Protein AF-W4V3S4-F1 (afdb_monomer_lite)

pLDDT: mean 76.09, std 10.63, range [47.69, 90.12]

Secondary structure (DSSP, 8-state):
-HHHHHHHH-SS----HHHHHHHHHHHHHHHHHH-HHHHHHTTHHHHHHHHHHHHHHHHHSTT--HHHHHHHHHHHHHHHHHH--TT----HHHHHHHHHHHHHHHHHHHHHHHH-HHHHHHHHHHHHHHHHHTT-HHHHHHHH--

Radius of gyration: 19.89 Å; chains: 1; bounding box: 56×23×49 Å

Organism: NCBI:txid1294263

Foldseek 3Di:
DLQLLCLLPPLDRCPDPLLQVLLVLLLVVLVCVVPVVCLVPDCVVVSVVVVVVCVVVQVVDPRRDVSSSVCSNLLSNLVCQQVDDPPDPDDPVSNVVSVVVNVVCVVVSNVSSVPRPSSVVVVLVVVLVVCVVVVVVVSNVVSVVD

InterPro domains:
  IPR022764 Peptidase S54, rhomboid domain [PF01694] (1-83)
  IPR035952 Rhomboid-like superfamily [G3DSA:1.20.1540.10] (1-86)
  IPR035952 Rhomboid-like superfamily [SSF144091] (2-83)
  IPR050925 Rhomboid protease S54 [PTHR43731] (1-82)

Structure (mmCIF, N/CA/C/O backbone):
data_AF-W4V3S4-F1
#
_entry.id   AF-W4V3S4-F1
#
loop_
_atom_site.group_PDB
_atom_site.id
_atom_site.type_symbol
_atom_site.label_atom_id
_atom_site.label_alt_id
_atom_site.label_comp_id
_atom_site.label_asym_id
_atom_site.label_entity_id
_atom_site.label_seq_id
_atom_site.pdbx_PDB_ins_code
_atom_site.Cartn_x
_atom_site.Cartn_y
_atom_site.Cartn_z
_atom_site.occupancy
_atom_site.B_iso_or_equiv
_atom_site.auth_seq_id
_atom_site.auth_comp_id
_atom_site.auth_asym_id
_atom_site.auth_atom_id
_atom_site.pdbx_PDB_model_num
ATOM 1 N N . MET A 1 1 ? 5.405 -0.763 0.177 1.00 62.22 1 MET A N 1
ATOM 2 C CA . MET A 1 1 ? 4.662 -1.938 -0.329 1.00 62.22 1 MET A CA 1
ATOM 3 C C . MET A 1 1 ? 4.195 -1.761 -1.765 1.00 62.22 1 MET A C 1
ATOM 5 O O . MET A 1 1 ? 4.615 -2.563 -2.582 1.00 62.22 1 MET A O 1
ATOM 9 N N . GLY A 1 2 ? 3.429 -0.714 -2.109 1.00 56.41 2 GLY A N 1
ATOM 10 C CA . GLY A 1 2 ? 2.974 -0.486 -3.495 1.00 56.41 2 GLY A CA 1
ATOM 11 C C . GLY A 1 2 ? 4.100 -0.489 -4.535 1.00 56.41 2 GLY A C 1
ATOM 12 O O . GLY A 1 2 ? 4.094 -1.317 -5.433 1.00 56.41 2 GLY A O 1
ATOM 13 N N . SER A 1 3 ? 5.151 0.311 -4.339 1.00 63.00 3 SER A N 1
ATOM 14 C CA . SER A 1 3 ? 6.306 0.335 -5.254 1.00 63.00 3 SER A CA 1
ATOM 15 C C . SER A 1 3 ? 7.086 -0.988 -5.324 1.00 63.00 3 SER A C 1
ATOM 17 O O . SER A 1 3 ? 7.723 -1.260 -6.333 1.00 63.00 3 SER A O 1
ATOM 19 N N . ILE A 1 4 ? 7.031 -1.824 -4.279 1.00 62.62 4 ILE A N 1
ATOM 20 C CA . ILE A 1 4 ? 7.690 -3.143 -4.260 1.00 62.62 4 ILE A CA 1
ATOM 21 C C . ILE A 1 4 ? 6.860 -4.147 -5.068 1.00 62.62 4 ILE A C 1
ATOM 23 O O . ILE A 1 4 ? 7.414 -4.887 -5.867 1.00 62.62 4 ILE A O 1
ATOM 27 N N . ALA A 1 5 ? 5.533 -4.145 -4.919 1.00 60.31 5 ALA A N 1
ATOM 28 C CA . ALA A 1 5 ? 4.651 -4.979 -5.733 1.00 60.31 5 ALA A CA 1
ATOM 29 C C . ALA A 1 5 ? 4.723 -4.590 -7.218 1.00 60.31 5 ALA A C 1
ATOM 31 O O . ALA A 1 5 ? 4.856 -5.463 -8.072 1.00 60.31 5 ALA A O 1
ATOM 32 N N . SER A 1 6 ? 4.756 -3.285 -7.508 1.00 55.28 6 SER A N 1
ATOM 33 C CA . SER A 1 6 ? 5.056 -2.761 -8.841 1.00 55.28 6 SER A CA 1
ATOM 34 C C . SER A 1 6 ? 6.376 -3.287 -9.387 1.00 55.28 6 SER A C 1
ATOM 36 O O . SER A 1 6 ? 6.431 -3.781 -10.506 1.00 55.28 6 SER A O 1
ATOM 38 N N . PHE A 1 7 ? 7.438 -3.221 -8.580 1.00 57.78 7 PHE A N 1
ATOM 39 C CA . PHE A 1 7 ? 8.747 -3.732 -8.963 1.00 57.78 7 PHE A CA 1
ATOM 40 C C . PHE A 1 7 ? 8.708 -5.230 -9.282 1.00 57.78 7 PHE A C 1
ATOM 42 O O . PHE A 1 7 ? 9.390 -5.663 -10.192 1.00 57.78 7 PHE A O 1
ATOM 49 N N . ILE A 1 8 ? 7.908 -6.039 -8.588 1.00 59.09 8 ILE A N 1
ATOM 50 C CA . ILE A 1 8 ? 7.842 -7.484 -8.852 1.00 59.09 8 ILE A CA 1
ATOM 51 C C . ILE A 1 8 ? 7.075 -7.802 -10.139 1.00 59.09 8 ILE A 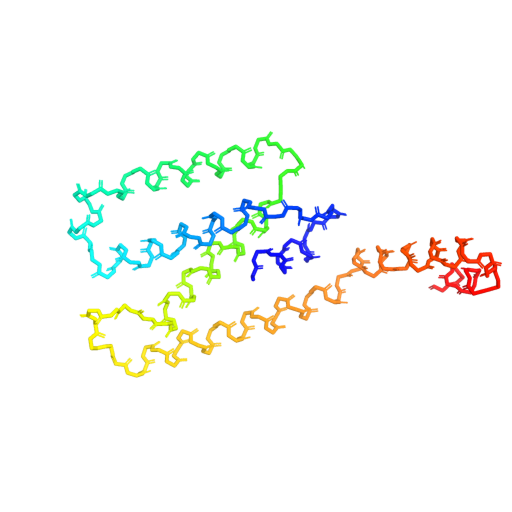C 1
ATOM 53 O O . ILE A 1 8 ? 7.446 -8.750 -10.824 1.00 59.09 8 ILE A O 1
ATOM 57 N N . PHE A 1 9 ? 6.003 -7.071 -10.451 1.00 61.25 9 PHE A N 1
ATOM 58 C CA . PHE A 1 9 ? 5.017 -7.514 -11.444 1.00 61.25 9 PHE A CA 1
ATOM 59 C C . PHE A 1 9 ? 4.830 -6.578 -12.651 1.00 61.25 9 PHE A C 1
ATOM 61 O O . PHE A 1 9 ? 4.107 -6.946 -13.576 1.00 61.25 9 PHE A O 1
ATOM 68 N N . SER A 1 10 ? 5.461 -5.399 -12.679 1.00 53.16 10 SER A N 1
ATOM 69 C CA . SER A 1 10 ? 5.306 -4.414 -13.759 1.00 53.16 10 SER A CA 1
ATOM 70 C C . SER A 1 10 ? 6.630 -4.101 -14.461 1.00 53.16 10 SER A C 1
ATOM 72 O O . SER A 1 10 ? 7.636 -3.794 -13.826 1.00 53.16 10 SER A O 1
ATOM 74 N N . MET A 1 11 ? 6.617 -4.121 -15.800 1.00 50.75 11 MET A N 1
ATOM 75 C CA . MET A 1 11 ? 7.769 -3.761 -16.642 1.00 50.75 11 MET A CA 1
ATOM 76 C C . MET A 1 11 ? 7.991 -2.241 -16.764 1.00 50.75 11 MET A C 1
ATOM 78 O O . MET A 1 11 ? 9.059 -1.808 -17.199 1.00 50.75 11 MET A O 1
ATOM 82 N N . ALA A 1 12 ? 6.992 -1.419 -16.423 1.00 52.44 12 ALA A N 1
ATOM 83 C CA . ALA A 1 12 ? 7.067 0.038 -16.519 1.00 52.44 12 ALA A CA 1
ATOM 84 C C . ALA A 1 12 ? 7.409 0.663 -15.152 1.00 52.44 12 ALA A C 1
ATOM 86 O O . ALA A 1 12 ? 6.892 0.201 -14.131 1.00 52.44 12 ALA A O 1
ATOM 87 N N . PRO A 1 13 ? 8.234 1.731 -15.093 1.00 47.69 13 PRO A N 1
ATOM 88 C CA . PRO A 1 13 ? 8.507 2.428 -13.842 1.00 47.69 13 PRO A CA 1
ATOM 89 C C . PRO A 1 13 ? 7.198 2.948 -13.238 1.00 47.69 13 PRO A C 1
ATOM 91 O O . PRO A 1 13 ? 6.490 3.755 -13.839 1.00 47.69 13 PRO A O 1
ATOM 94 N N . SER A 1 14 ? 6.872 2.466 -12.040 1.00 52.12 14 SER A N 1
ATOM 95 C CA . SER A 1 14 ? 5.690 2.894 -11.295 1.00 52.12 14 SER A CA 1
ATOM 96 C C . SER A 1 14 ? 5.894 4.322 -10.791 1.00 52.12 14 SER A C 1
ATOM 98 O O . SER A 1 14 ? 6.525 4.557 -9.759 1.00 52.12 14 SER A O 1
ATOM 100 N N . VAL A 1 15 ? 5.373 5.301 -11.536 1.00 50.97 15 VAL A N 1
ATOM 101 C CA . VAL A 1 15 ? 5.258 6.707 -11.112 1.00 50.97 15 VAL A CA 1
ATOM 102 C C . VAL A 1 15 ? 4.074 6.790 -10.130 1.00 50.97 15 VAL A C 1
ATOM 104 O O . VAL A 1 15 ? 2.965 7.210 -10.449 1.00 50.97 15 VAL A O 1
ATOM 107 N N . GLY A 1 16 ? 4.267 6.195 -8.952 1.00 60.03 16 GLY A N 1
ATOM 108 C CA . GLY A 1 16 ? 3.201 5.598 -8.144 1.00 60.03 16 GLY A CA 1
ATOM 109 C C . GLY A 1 16 ? 2.508 6.515 -7.134 1.00 60.03 16 GLY A C 1
ATOM 110 O O . GLY A 1 16 ? 2.476 6.183 -5.950 1.00 60.03 16 GLY A O 1
ATOM 111 N N . ALA A 1 17 ? 1.888 7.616 -7.568 1.00 66.38 17 ALA A N 1
ATOM 112 C CA . ALA A 1 17 ? 0.980 8.383 -6.699 1.00 66.38 17 ALA A CA 1
ATOM 113 C C . ALA A 1 17 ? -0.275 7.566 -6.323 1.00 66.38 17 ALA A C 1
ATOM 115 O O . ALA A 1 17 ? -0.738 7.582 -5.183 1.00 66.38 17 ALA A O 1
ATOM 116 N N . SER A 1 18 ? -0.791 6.776 -7.268 1.00 72.06 18 SER A N 1
ATOM 117 C CA . SER A 1 18 ? -1.983 5.946 -7.068 1.00 72.06 18 SER A CA 1
ATOM 118 C C . SER A 1 18 ? -1.765 4.824 -6.045 1.00 72.06 18 SER A C 1
ATOM 120 O O . SER A 1 18 ? -2.644 4.572 -5.227 1.00 72.06 18 SER A O 1
ATOM 122 N N . GLY A 1 19 ? -0.572 4.224 -5.976 1.00 71.44 19 GLY A N 1
ATOM 123 C CA . GLY A 1 19 ? -0.235 3.247 -4.931 1.00 71.44 19 GLY A CA 1
ATOM 124 C C . GLY A 1 19 ? -0.311 3.824 -3.508 1.00 71.44 19 GLY A C 1
ATOM 125 O O . GLY A 1 19 ? -0.746 3.132 -2.587 1.00 71.44 19 GLY A O 1
ATOM 126 N N . ALA A 1 20 ? 0.046 5.100 -3.325 1.00 78.06 20 ALA A N 1
ATOM 127 C CA . ALA A 1 20 ? -0.090 5.791 -2.041 1.00 78.06 20 ALA A CA 1
ATOM 128 C C . ALA A 1 20 ? -1.562 6.065 -1.682 1.00 78.06 20 ALA A C 1
ATOM 130 O O . ALA A 1 20 ? -1.947 5.885 -0.528 1.00 78.06 20 ALA A O 1
ATOM 131 N N . ILE A 1 21 ? -2.399 6.415 -2.669 1.00 82.06 21 ILE A N 1
ATOM 132 C CA . ILE A 1 21 ? -3.854 6.571 -2.485 1.00 82.06 21 ILE A CA 1
ATOM 133 C C . ILE A 1 21 ? -4.471 5.248 -2.028 1.00 82.06 21 ILE A C 1
ATOM 135 O O . ILE A 1 21 ? -5.197 5.218 -1.037 1.00 82.06 21 ILE A O 1
ATOM 139 N N . PHE A 1 22 ? -4.133 4.139 -2.689 1.00 83.56 22 PHE A N 1
ATOM 140 C CA . PHE A 1 22 ? -4.573 2.814 -2.254 1.00 83.56 22 PHE A CA 1
ATOM 141 C C . PHE A 1 22 ? -4.060 2.469 -0.849 1.00 83.56 22 PHE A C 1
ATOM 143 O O . PHE A 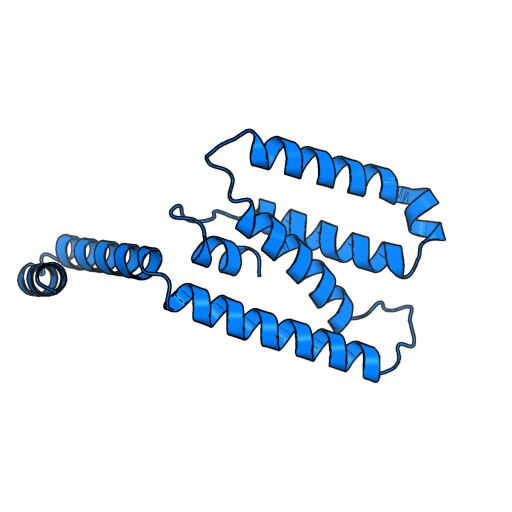1 22 ? -4.812 1.913 -0.054 1.00 83.56 22 PHE A O 1
ATOM 150 N N . GLY A 1 23 ? -2.837 2.872 -0.492 1.00 85.19 23 GLY A N 1
ATOM 151 C CA . GLY A 1 23 ? -2.345 2.783 0.886 1.00 85.19 23 GLY A CA 1
ATOM 152 C C . GLY A 1 23 ? -3.214 3.534 1.891 1.00 85.19 23 GLY A C 1
ATOM 153 O O . GLY A 1 23 ? -3.594 2.973 2.919 1.00 85.19 23 GLY A O 1
ATOM 154 N N . LEU A 1 24 ? -3.614 4.765 1.581 1.00 86.06 24 LEU A N 1
ATOM 155 C CA . LEU A 1 24 ? -4.512 5.526 2.446 1.00 86.06 24 LEU A CA 1
ATOM 156 C C . LEU A 1 24 ? -5.901 4.876 2.550 1.00 86.06 24 LEU A C 1
ATOM 158 O O . LEU A 1 24 ? -6.453 4.783 3.644 1.00 86.06 24 LEU A O 1
ATOM 162 N N . LEU A 1 25 ? -6.446 4.362 1.443 1.00 89.19 25 LEU A N 1
ATOM 163 C CA . LEU A 1 25 ? -7.704 3.608 1.457 1.00 89.19 25 LEU A CA 1
ATOM 164 C C . LEU A 1 25 ? -7.596 2.361 2.350 1.0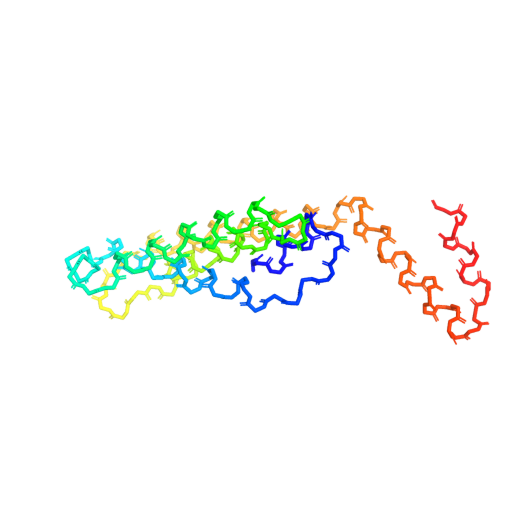0 89.19 25 LEU A C 1
ATOM 166 O O . LEU A 1 25 ? -8.507 2.085 3.126 1.00 89.19 25 LEU A O 1
ATOM 170 N N . GLY A 1 26 ? -6.464 1.654 2.311 1.00 88.62 26 GLY A N 1
ATOM 171 C CA . GLY A 1 26 ? -6.194 0.498 3.170 1.00 88.62 26 GLY A CA 1
ATOM 172 C C . GLY A 1 26 ? -6.162 0.863 4.654 1.00 88.62 26 GLY A C 1
ATOM 173 O O . GLY A 1 26 ? -6.766 0.176 5.480 1.00 88.62 26 GLY A O 1
ATOM 174 N N . ALA A 1 27 ? -5.536 1.993 4.986 1.00 88.69 27 ALA A N 1
ATOM 175 C CA . ALA A 1 27 ? -5.529 2.545 6.338 1.00 88.69 27 ALA A CA 1
ATOM 176 C C . ALA A 1 27 ? -6.942 2.922 6.825 1.00 88.69 27 ALA A C 1
ATOM 178 O O . ALA A 1 27 ? -7.317 2.644 7.966 1.00 88.69 27 ALA A O 1
ATOM 179 N N . LEU A 1 28 ? -7.763 3.508 5.950 1.00 88.38 28 LEU A N 1
ATOM 180 C CA . LEU A 1 28 ? -9.138 3.885 6.280 1.00 88.38 28 LEU A CA 1
ATOM 181 C C . LEU A 1 28 ? -10.064 2.674 6.444 1.00 88.38 28 LEU A C 1
ATOM 183 O O . LEU A 1 28 ? -10.948 2.702 7.299 1.00 88.38 28 LEU A O 1
ATOM 187 N N . ILE A 1 29 ? -9.855 1.600 5.677 1.00 88.62 29 ILE A N 1
ATOM 188 C CA . ILE A 1 29 ? -10.565 0.327 5.877 1.00 88.62 29 ILE A CA 1
ATOM 189 C C . ILE A 1 29 ? -10.240 -0.234 7.259 1.00 88.62 29 ILE A C 1
ATOM 191 O O . ILE A 1 29 ? -11.149 -0.609 7.998 1.00 88.62 29 ILE A O 1
ATOM 195 N N . TYR A 1 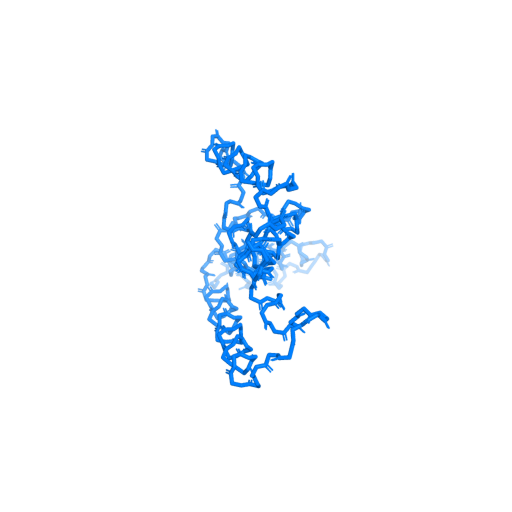30 ? -8.961 -0.244 7.636 1.00 88.75 30 TYR A N 1
ATOM 196 C CA . TYR A 1 30 ? -8.546 -0.673 8.966 1.00 88.75 30 TYR A CA 1
ATOM 197 C C . TYR A 1 30 ? -9.232 0.156 10.068 1.00 88.75 30 TYR A C 1
ATOM 199 O O . TYR A 1 30 ? -9.805 -0.410 11.001 1.00 88.75 30 TYR A O 1
ATOM 207 N N . TYR A 1 31 ? -9.244 1.486 9.931 1.00 86.56 31 TYR A N 1
ATOM 208 C CA . TYR A 1 31 ? -9.954 2.376 10.854 1.00 86.56 31 TYR A CA 1
ATOM 209 C C . TYR A 1 31 ? -11.459 2.071 10.902 1.00 86.56 31 TYR A C 1
ATOM 211 O O . TYR A 1 31 ? -12.064 2.063 11.973 1.00 86.56 31 TYR A O 1
ATOM 219 N N . GLY A 1 32 ? -12.066 1.766 9.754 1.00 85.62 32 GLY A N 1
ATOM 220 C CA . GLY A 1 32 ? -13.476 1.411 9.665 1.00 85.62 32 GLY A CA 1
ATOM 221 C C . GLY A 1 32 ? -13.843 0.109 10.373 1.00 85.62 32 GLY A C 1
ATOM 222 O O . GLY A 1 32 ? -14.936 0.011 10.928 1.00 85.62 32 GLY A O 1
ATOM 223 N N . ILE A 1 33 ? -12.927 -0.861 10.410 1.00 86.62 33 ILE A N 1
ATOM 224 C CA . ILE A 1 33 ? -13.093 -2.101 11.183 1.00 86.62 33 ILE A CA 1
ATOM 225 C C . ILE A 1 33 ? -13.040 -1.814 12.688 1.00 86.62 33 ILE A C 1
ATOM 227 O O . ILE A 1 33 ? -13.799 -2.412 13.448 1.00 86.62 33 ILE A O 1
ATOM 231 N N . GLU A 1 34 ? -12.178 -0.896 13.132 1.00 84.81 34 GLU A N 1
ATOM 232 C CA . GLU A 1 34 ? -12.122 -0.497 14.545 1.00 84.81 34 GLU A CA 1
ATOM 233 C C . GLU A 1 34 ? -13.316 0.365 14.970 1.00 84.81 34 GLU A C 1
ATOM 235 O O . GLU A 1 34 ? -13.775 0.269 16.108 1.00 84.81 34 GLU A O 1
ATOM 240 N N . HIS A 1 35 ? -13.840 1.186 14.056 1.00 86.62 35 HIS A N 1
ATOM 241 C CA . HIS A 1 35 ? -14.902 2.152 14.328 1.00 86.62 35 HIS A CA 1
ATOM 242 C C . HIS A 1 35 ? -16.078 2.024 13.339 1.00 86.62 35 HIS A C 1
ATOM 244 O O . HIS A 1 35 ? -16.389 2.968 12.602 1.00 86.62 35 HIS A O 1
ATOM 250 N N . PRO A 1 36 ? -16.802 0.888 13.337 1.00 84.00 36 PRO A N 1
ATOM 251 C CA . PRO A 1 36 ? -17.806 0.579 12.316 1.00 84.00 36 PRO A CA 1
ATOM 252 C C . PRO A 1 36 ? -18.985 1.560 12.299 1.00 84.00 36 PRO A C 1
ATOM 254 O O . PRO A 1 36 ? -19.540 1.838 11.236 1.00 84.00 36 PRO A O 1
ATOM 257 N N . ALA A 1 37 ? -19.360 2.120 13.454 1.00 84.44 37 ALA A N 1
ATOM 258 C CA . ALA A 1 37 ? -20.429 3.115 13.544 1.00 84.44 37 ALA A CA 1
ATOM 259 C C . ALA A 1 37 ? -20.056 4.436 12.844 1.00 84.44 37 ALA A C 1
ATOM 261 O O . ALA A 1 37 ? -20.866 4.981 12.094 1.00 84.44 37 ALA A O 1
ATOM 262 N N . LEU A 1 38 ? -18.822 4.919 13.038 1.00 81.06 38 LEU A N 1
ATOM 263 C CA . LEU A 1 38 ? -18.311 6.135 12.393 1.00 81.06 38 LEU A CA 1
ATOM 264 C C . LEU A 1 38 ? -18.097 5.918 10.895 1.00 81.06 38 LEU A C 1
ATOM 266 O O . LEU A 1 38 ? -18.466 6.763 10.081 1.00 81.06 38 LEU A O 1
ATOM 270 N N . PHE A 1 39 ? -17.577 4.749 10.522 1.00 85.25 39 PHE A N 1
ATOM 271 C CA . PHE A 1 39 ? -17.355 4.392 9.127 1.00 85.25 39 PHE A CA 1
ATOM 272 C C . PHE A 1 39 ? -18.658 4.349 8.324 1.00 85.25 39 PHE A C 1
ATOM 274 O O . PHE A 1 39 ? -18.723 4.904 7.229 1.00 85.25 39 PHE A O 1
ATOM 281 N N . LYS A 1 40 ? -19.717 3.747 8.883 1.00 82.25 40 LYS A N 1
ATOM 282 C CA . LYS A 1 40 ? -21.032 3.669 8.228 1.00 82.25 40 LYS A CA 1
ATOM 283 C C . LYS A 1 40 ? -21.735 5.025 8.122 1.00 82.25 40 LYS A C 1
ATOM 285 O O . LYS A 1 40 ? -22.411 5.255 7.125 1.00 82.25 40 LYS A O 1
ATOM 290 N N . ARG A 1 41 ? -21.597 5.906 9.123 1.00 79.62 41 ARG A N 1
ATOM 291 C CA . AR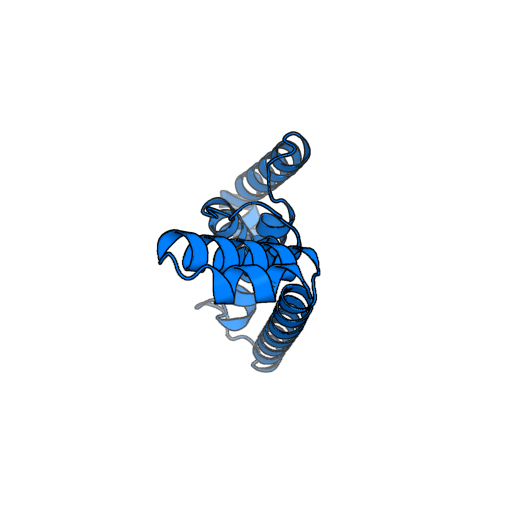G A 1 41 ? -22.253 7.228 9.138 1.00 79.62 41 ARG A CA 1
ATOM 292 C C . ARG A 1 41 ? -21.529 8.301 8.324 1.00 79.62 41 ARG A C 1
ATOM 294 O O . ARG A 1 41 ? -22.192 9.213 7.848 1.00 79.62 41 ARG A O 1
ATOM 301 N N . GLY A 1 42 ? -20.204 8.226 8.213 1.00 77.44 42 GLY A N 1
ATOM 302 C CA . GLY A 1 42 ? -19.391 9.266 7.580 1.00 77.44 42 GLY A CA 1
ATOM 303 C C . GLY A 1 42 ? -19.068 8.971 6.119 1.00 77.44 42 GLY A C 1
ATOM 304 O O . GLY A 1 42 ? -19.770 9.387 5.205 1.00 77.44 42 GLY A O 1
ATOM 305 N N . PHE A 1 43 ? -17.954 8.275 5.901 1.00 78.75 43 PHE A N 1
ATOM 306 C CA . PHE A 1 43 ? -17.267 8.217 4.604 1.00 78.75 43 PHE A CA 1
ATOM 307 C C . PHE A 1 43 ? -17.084 6.795 4.051 1.00 78.75 43 PHE A C 1
ATOM 309 O O . PHE A 1 43 ? -16.537 6.628 2.961 1.00 78.75 43 PHE A O 1
ATOM 316 N N . GLY A 1 44 ? -17.559 5.756 4.746 1.00 81.50 44 GLY A N 1
ATOM 317 C CA . GLY A 1 44 ? -17.318 4.363 4.361 1.00 81.50 44 GLY A CA 1
ATOM 318 C C . GLY A 1 44 ? -17.892 3.977 2.997 1.00 81.50 44 GLY A C 1
ATOM 319 O O . GLY A 1 44 ? -17.232 3.276 2.231 1.00 81.50 44 GLY A O 1
ATOM 320 N N . LYS A 1 45 ? -19.081 4.488 2.646 1.00 82.62 45 LYS A N 1
ATOM 321 C CA . LYS A 1 45 ? -19.695 4.250 1.328 1.00 82.62 45 LYS A CA 1
ATOM 322 C C . LYS A 1 45 ? -18.877 4.893 0.202 1.00 82.62 45 LYS A C 1
ATOM 324 O O . LYS A 1 45 ? -18.633 4.241 -0.807 1.00 82.62 45 LYS A O 1
ATOM 329 N N . SER A 1 46 ? -18.407 6.126 0.399 1.00 82.50 46 SER A N 1
ATOM 330 C CA . SER A 1 46 ? -17.578 6.844 -0.577 1.00 82.50 46 SER A CA 1
ATOM 331 C C . SER A 1 46 ? -16.215 6.180 -0.767 1.00 82.50 46 SER A C 1
ATOM 333 O O . SER A 1 46 ? -15.765 6.027 -1.894 1.00 82.50 46 SER A O 1
ATOM 335 N N . ILE A 1 47 ? -15.582 5.716 0.314 1.00 83.94 47 ILE A N 1
ATOM 336 C CA . ILE A 1 47 ? -14.312 4.975 0.253 1.00 83.94 47 ILE A CA 1
ATOM 337 C C . ILE A 1 47 ? -14.475 3.675 -0.529 1.00 83.94 47 ILE A C 1
ATOM 339 O O . ILE A 1 47 ? -13.671 3.395 -1.416 1.00 83.94 47 ILE A O 1
ATOM 343 N N . LEU A 1 48 ? -15.517 2.894 -0.225 1.00 83.38 48 LEU A N 1
ATOM 344 C CA . LEU A 1 48 ? -15.761 1.628 -0.909 1.00 83.38 48 LEU A CA 1
ATOM 345 C C . LEU A 1 48 ? -16.085 1.852 -2.390 1.00 83.38 48 LEU A C 1
ATOM 347 O O . LEU A 1 48 ? -15.573 1.132 -3.240 1.00 83.38 48 LEU A O 1
ATOM 351 N N . MET A 1 49 ? -16.873 2.881 -2.705 1.00 85.00 49 MET A N 1
ATOM 352 C CA . MET A 1 49 ? -17.190 3.252 -4.083 1.00 85.00 49 MET A CA 1
ATOM 353 C C . MET A 1 49 ? -15.937 3.679 -4.856 1.00 85.00 49 MET A C 1
ATOM 355 O O . MET A 1 49 ? -15.696 3.168 -5.946 1.00 85.00 49 MET A O 1
ATOM 359 N N . THR A 1 50 ? -15.098 4.540 -4.276 1.00 82.88 50 THR A N 1
ATOM 360 C CA . THR A 1 50 ? -13.813 4.938 -4.866 1.00 82.88 50 THR A CA 1
ATOM 361 C C . THR A 1 50 ? -12.901 3.734 -5.077 1.00 82.88 50 THR A C 1
ATOM 363 O O . THR A 1 50 ? -12.274 3.626 -6.128 1.00 82.88 50 THR A O 1
ATOM 366 N N . LEU A 1 51 ? -12.839 2.806 -4.121 1.00 83.69 51 LEU A N 1
ATOM 367 C CA . LEU A 1 51 ? -12.037 1.592 -4.250 1.00 83.69 51 LEU A CA 1
ATOM 368 C C . LEU A 1 51 ? -12.530 0.717 -5.412 1.00 83.69 51 LEU A C 1
ATOM 370 O O . LEU A 1 51 ? -11.733 0.325 -6.259 1.00 83.69 51 LEU A O 1
ATOM 374 N N . VAL A 1 52 ? -13.839 0.459 -5.485 1.00 83.44 52 VAL A N 1
ATOM 375 C CA . VAL A 1 52 ? -14.449 -0.347 -6.554 1.00 83.44 52 VAL A CA 1
ATOM 376 C C . VAL A 1 52 ? -14.225 0.297 -7.920 1.00 83.44 52 VAL A C 1
ATOM 378 O O . VAL A 1 52 ? -13.787 -0.384 -8.842 1.00 83.44 52 VAL A O 1
ATOM 381 N N . LEU A 1 53 ? -14.453 1.607 -8.048 1.00 83.00 53 LEU A N 1
ATOM 382 C CA . LEU A 1 53 ? -14.236 2.329 -9.303 1.00 83.00 53 LEU A CA 1
ATOM 383 C C . LEU A 1 53 ? -12.775 2.269 -9.753 1.00 83.00 53 LEU A C 1
ATOM 385 O O . LEU A 1 53 ? -12.514 1.980 -10.917 1.00 83.00 53 LEU A O 1
ATOM 389 N N . ASN A 1 54 ? -11.822 2.486 -8.841 1.00 78.06 54 ASN A N 1
ATOM 390 C CA . ASN A 1 54 ? -10.401 2.413 -9.183 1.00 78.06 54 ASN A CA 1
ATOM 391 C C . ASN A 1 54 ? -9.968 0.991 -9.566 1.00 78.06 54 ASN A C 1
ATOM 393 O O . ASN A 1 54 ? -9.147 0.843 -10.464 1.00 78.06 54 ASN A O 1
ATOM 397 N N . ILE A 1 55 ? -10.536 -0.047 -8.942 1.00 78.50 55 ILE A N 1
ATOM 398 C CA . ILE A 1 55 ? -10.268 -1.442 -9.319 1.00 78.50 55 ILE A CA 1
ATOM 399 C C . ILE A 1 55 ? -10.827 -1.737 -10.718 1.00 78.50 55 ILE A C 1
ATOM 401 O O . ILE A 1 55 ? -10.096 -2.225 -11.576 1.00 78.50 55 ILE A O 1
ATOM 405 N N . VAL A 1 56 ? -12.094 -1.405 -10.984 1.00 80.62 56 VAL A N 1
ATOM 406 C CA . VAL A 1 56 ? -12.735 -1.636 -12.293 1.00 80.62 56 VAL A CA 1
ATOM 407 C C . VAL A 1 56 ? -12.003 -0.884 -13.409 1.00 80.62 56 VAL A C 1
ATOM 409 O O . VAL A 1 56 ? -11.715 -1.452 -14.465 1.00 80.62 56 VAL A O 1
ATOM 412 N N . TYR A 1 57 ? -11.643 0.376 -13.162 1.00 76.00 57 TYR A N 1
ATOM 413 C CA . TYR A 1 57 ? -10.861 1.178 -14.099 1.00 76.00 57 TYR A CA 1
ATOM 414 C C . TYR A 1 57 ? -9.447 0.607 -14.300 1.00 76.00 57 TYR A C 1
ATOM 416 O O . TYR A 1 57 ? -8.972 0.523 -15.432 1.00 76.00 57 TYR A O 1
ATOM 424 N N . GLY A 1 58 ? -8.812 0.132 -13.222 1.00 69.81 58 GLY A N 1
ATOM 425 C CA . GLY A 1 58 ? -7.512 -0.542 -13.235 1.00 69.81 58 GLY A CA 1
ATOM 426 C C . GLY A 1 58 ? -7.469 -1.804 -14.097 1.00 69.81 58 GLY A C 1
ATOM 427 O O . GLY A 1 58 ? -6.490 -2.042 -14.801 1.00 69.81 58 GLY A O 1
ATOM 428 N N . PHE A 1 59 ? -8.548 -2.588 -14.114 1.00 70.25 59 PHE A N 1
ATOM 429 C CA . PHE A 1 59 ? -8.667 -3.756 -14.995 1.00 70.25 59 PHE A CA 1
ATOM 430 C C . PHE A 1 59 ? -8.993 -3.397 -16.452 1.00 70.25 59 PHE A C 1
ATOM 432 O O . PHE A 1 59 ? -8.670 -4.165 -17.354 1.00 70.25 59 PHE A O 1
ATOM 439 N N . SER A 1 60 ? -9.601 -2.235 -16.695 1.00 72.50 60 SER A N 1
ATOM 440 C CA . SER A 1 60 ? -10.022 -1.811 -18.038 1.00 72.50 60 SER A CA 1
ATOM 441 C C . SER A 1 60 ? -8.886 -1.200 -18.870 1.00 72.50 60 SER A C 1
ATOM 443 O O . SER A 1 60 ? -8.998 -1.111 -20.091 1.00 72.50 60 SER A O 1
ATOM 445 N N . VAL A 1 61 ? -7.784 -0.778 -18.237 1.00 68.19 61 VAL A N 1
ATOM 446 C CA . VAL A 1 61 ? -6.657 -0.110 -18.907 1.00 68.19 61 VAL A CA 1
ATOM 447 C C . VAL A 1 61 ? -5.380 -0.967 -18.794 1.00 68.19 61 VAL A C 1
ATOM 449 O O . VAL A 1 61 ? -4.783 -1.023 -17.720 1.00 68.19 61 VAL A O 1
ATOM 452 N N . PRO A 1 62 ? -4.870 -1.558 -19.898 1.00 56.31 62 PRO A N 1
ATOM 453 C CA . PRO A 1 62 ? -3.729 -2.497 -19.900 1.00 56.31 62 PRO A CA 1
ATOM 454 C C . PRO A 1 62 ? -2.382 -1.950 -19.394 1.00 56.31 62 PRO A C 1
ATOM 456 O O . PRO A 1 62 ? -1.420 -2.698 -19.262 1.00 56.31 62 PRO A O 1
ATOM 459 N N . ARG A 1 63 ? -2.286 -0.637 -19.153 1.00 59.59 63 ARG A N 1
ATOM 460 C CA . ARG A 1 63 ? -1.091 0.049 -18.632 1.00 59.59 63 ARG A CA 1
ATOM 461 C C . ARG A 1 63 ? -1.160 0.353 -17.130 1.00 59.59 63 ARG A C 1
ATOM 463 O O . ARG A 1 63 ? -0.229 0.964 -16.611 1.00 59.59 63 ARG A O 1
ATOM 470 N N . ILE A 1 64 ? -2.241 -0.024 -16.439 1.00 59.56 64 ILE A N 1
ATOM 471 C CA . ILE A 1 64 ? -2.382 0.209 -14.99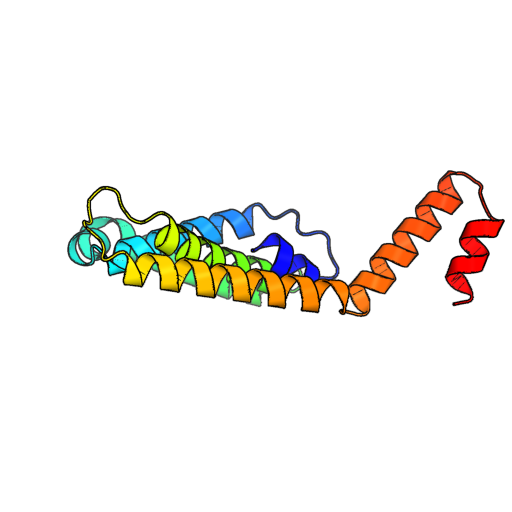8 1.00 59.56 64 ILE A CA 1
ATOM 472 C C . ILE A 1 64 ? -1.759 -0.943 -14.211 1.00 59.56 64 ILE A C 1
ATOM 474 O O . ILE A 1 64 ? -2.066 -2.117 -14.404 1.00 59.56 64 ILE A O 1
ATOM 478 N N . ASP A 1 65 ? -0.884 -0.575 -13.283 1.00 65.62 65 ASP A N 1
ATOM 479 C CA . ASP A 1 65 ? -0.219 -1.504 -12.386 1.00 65.62 65 ASP A CA 1
ATOM 480 C C . ASP A 1 65 ? -1.103 -1.846 -11.178 1.00 65.62 65 ASP A C 1
ATOM 482 O O . ASP A 1 65 ? -0.999 -1.266 -10.091 1.00 65.62 65 ASP A O 1
ATOM 486 N N . ASN A 1 66 ? -1.983 -2.822 -11.389 1.00 67.06 66 ASN A N 1
ATOM 487 C CA . ASN A 1 66 ? -2.892 -3.325 -10.362 1.00 67.06 66 ASN A CA 1
ATOM 488 C C . ASN A 1 66 ? -2.135 -3.952 -9.178 1.00 67.06 66 ASN A C 1
ATOM 490 O O . ASN A 1 66 ? -2.585 -3.857 -8.036 1.00 67.06 66 ASN A O 1
ATOM 494 N N . PHE A 1 67 ? -0.952 -4.530 -9.408 1.00 68.69 67 PHE A N 1
ATOM 495 C CA . PHE A 1 67 ? -0.131 -5.097 -8.336 1.00 68.69 67 PHE A CA 1
ATOM 496 C C . PHE A 1 67 ? 0.391 -4.007 -7.397 1.00 68.69 67 PHE A C 1
ATOM 498 O O . PHE A 1 67 ? 0.330 -4.167 -6.175 1.00 68.69 67 PHE A O 1
ATOM 505 N N . GLY A 1 68 ? 0.814 -2.865 -7.944 1.00 66.44 68 GLY A N 1
ATOM 506 C CA . GLY A 1 68 ? 1.171 -1.679 -7.166 1.00 66.44 68 GLY A CA 1
ATOM 507 C C . GLY A 1 68 ? 0.023 -1.147 -6.301 1.00 66.44 68 GLY A C 1
ATOM 508 O O . GLY A 1 68 ? 0.240 -0.757 -5.148 1.00 66.44 68 GLY A O 1
ATOM 509 N N . HIS A 1 69 ? -1.213 -1.179 -6.809 1.00 76.88 69 HIS A N 1
ATOM 510 C CA . HIS A 1 69 ? -2.415 -0.767 -6.068 1.00 76.88 69 HIS A CA 1
ATOM 511 C C . HIS A 1 69 ? -2.757 -1.725 -4.929 1.00 76.88 69 HIS A C 1
ATOM 513 O O . HIS A 1 69 ? -2.919 -1.283 -3.789 1.00 76.88 69 HIS A O 1
ATOM 519 N N . PHE A 1 70 ? -2.786 -3.034 -5.191 1.00 78.44 70 PHE A N 1
ATOM 520 C CA . PHE A 1 70 ? -3.021 -4.041 -4.151 1.00 78.44 70 PHE A CA 1
ATOM 521 C C . PHE A 1 70 ? -1.919 -4.035 -3.086 1.00 78.44 70 PHE A C 1
ATOM 523 O O . PHE A 1 70 ? -2.211 -4.080 -1.889 1.00 78.44 70 PHE A O 1
ATOM 530 N N . GLY A 1 71 ? -0.656 -3.893 -3.500 1.00 78.69 71 GLY A N 1
ATOM 531 C CA . GLY A 1 71 ? 0.470 -3.737 -2.582 1.00 78.69 71 GLY A CA 1
ATOM 532 C C . GLY A 1 71 ? 0.354 -2.472 -1.726 1.00 78.69 71 GLY A C 1
ATOM 533 O O . GLY A 1 71 ? 0.664 -2.498 -0.534 1.00 78.69 71 GLY A O 1
ATOM 534 N N . GLY A 1 72 ? -0.129 -1.369 -2.304 1.00 83.62 72 GLY A N 1
ATOM 535 C CA . GLY A 1 72 ? -0.477 -0.149 -1.577 1.00 83.62 72 GLY A CA 1
ATOM 536 C C . GLY A 1 72 ? -1.532 -0.416 -0.506 1.00 83.62 72 GLY A C 1
ATOM 537 O O . GLY A 1 72 ? -1.263 -0.195 0.673 1.00 83.62 72 GLY A O 1
ATOM 538 N N . LEU A 1 73 ? -2.679 -0.971 -0.905 1.00 85.94 73 LEU A N 1
ATOM 539 C CA . LEU A 1 73 ? -3.829 -1.266 -0.044 1.00 85.94 73 LEU A CA 1
ATOM 540 C C . LEU A 1 73 ? -3.464 -2.142 1.161 1.00 85.94 73 LEU A C 1
ATOM 542 O O . LEU A 1 73 ? -3.731 -1.774 2.306 1.00 85.94 73 LEU A O 1
ATOM 546 N N . ILE A 1 74 ? -2.802 -3.275 0.910 1.00 86.88 74 ILE A N 1
ATOM 547 C CA . ILE A 1 74 ? -2.378 -4.211 1.960 1.00 86.88 74 ILE A CA 1
ATOM 548 C C . ILE A 1 74 ? -1.344 -3.546 2.874 1.00 86.88 74 ILE A C 1
ATOM 550 O O . ILE A 1 74 ? -1.441 -3.642 4.098 1.00 86.88 74 ILE A O 1
ATOM 554 N N . GLY A 1 75 ? -0.377 -2.827 2.297 1.00 85.19 75 GLY A N 1
ATOM 555 C CA . GLY A 1 75 ? 0.645 -2.124 3.065 1.00 85.19 75 GLY A CA 1
ATOM 556 C C . GLY A 1 75 ? 0.067 -1.049 3.982 1.00 85.19 75 GLY A C 1
ATOM 557 O O . GLY A 1 75 ? 0.447 -0.971 5.144 1.00 85.19 75 GLY A O 1
ATOM 558 N N . GLY A 1 76 ? -0.877 -0.248 3.495 1.00 87.06 76 GLY A N 1
ATOM 559 C CA . GLY A 1 76 ? -1.549 0.764 4.307 1.00 87.06 76 GLY A CA 1
ATOM 560 C C . GLY A 1 76 ? -2.360 0.160 5.452 1.00 87.06 76 GLY A C 1
ATOM 561 O O . GLY A 1 76 ? -2.230 0.592 6.595 1.00 87.06 76 GLY A O 1
ATOM 562 N N . PHE A 1 77 ? -3.117 -0.904 5.167 1.00 90.00 77 PHE A N 1
ATOM 563 C CA . PHE A 1 77 ? -3.892 -1.635 6.172 1.00 90.00 77 PHE A CA 1
ATOM 564 C C . PHE A 1 77 ? -3.004 -2.200 7.291 1.00 90.00 77 PHE A C 1
ATOM 566 O O . PHE A 1 77 ? -3.273 -2.002 8.478 1.00 90.00 77 PHE A O 1
ATOM 573 N N . LEU A 1 78 ? -1.915 -2.881 6.922 1.00 88.56 78 LEU A N 1
ATOM 574 C CA . LEU A 1 78 ? -0.980 -3.457 7.886 1.00 88.56 78 LEU A CA 1
ATOM 575 C C . LEU A 1 78 ? -0.237 -2.372 8.674 1.00 88.56 78 LEU A C 1
ATOM 577 O O . LEU A 1 78 ? -0.051 -2.526 9.880 1.00 88.56 78 LEU A O 1
ATOM 581 N N . ALA A 1 79 ? 0.147 -1.264 8.029 1.00 85.69 79 ALA A N 1
ATOM 582 C CA . ALA A 1 79 ? 0.838 -0.155 8.684 1.00 85.69 79 ALA A CA 1
ATOM 583 C C . ALA A 1 79 ? -0.041 0.496 9.760 1.00 85.69 79 ALA A C 1
ATOM 585 O O . ALA A 1 79 ? 0.429 0.728 10.875 1.00 85.69 79 ALA A O 1
ATOM 586 N N . SER A 1 80 ? -1.333 0.698 9.483 1.00 87.25 80 SER A N 1
ATOM 587 C CA . SER A 1 80 ? -2.300 1.138 10.496 1.00 87.25 80 SER A CA 1
ATOM 588 C C . SER A 1 80 ? -2.447 0.134 11.643 1.00 87.25 80 SER A C 1
ATOM 590 O O . SER A 1 80 ? -2.583 0.539 12.796 1.00 87.25 80 SER A O 1
ATOM 592 N N . GLY A 1 81 ? -2.330 -1.166 11.356 1.00 84.19 81 GLY A N 1
ATOM 593 C CA . GLY A 1 81 ? -2.254 -2.234 12.356 1.00 84.19 81 GLY A CA 1
ATOM 594 C C . GLY A 1 81 ? -1.057 -2.157 13.303 1.00 84.19 81 GLY A C 1
ATOM 595 O O . GLY A 1 81 ? -1.201 -2.421 14.501 1.00 84.19 81 GLY A O 1
ATOM 596 N N . VAL A 1 82 ? 0.106 -1.768 12.776 1.00 84.38 82 VAL A N 1
ATOM 597 C CA . VAL A 1 82 ? 1.353 -1.591 13.536 1.00 84.38 82 VAL A CA 1
ATOM 598 C C . VAL A 1 82 ? 1.300 -0.319 14.383 1.00 84.38 82 VAL A C 1
ATOM 600 O O . VAL A 1 82 ? 1.494 -0.371 15.601 1.00 84.38 82 VAL A O 1
ATOM 603 N N . VAL A 1 83 ? 0.999 0.819 13.749 1.00 83.12 83 VAL A N 1
ATOM 604 C CA . VAL A 1 83 ? 0.948 2.131 14.415 1.00 83.12 83 VAL A CA 1
ATOM 605 C C . VAL A 1 83 ? -0.183 2.162 15.442 1.00 83.12 83 VAL A C 1
ATOM 607 O O . VAL A 1 83 ? -0.014 2.705 16.532 1.00 83.12 83 VAL A O 1
ATOM 610 N N . GLY A 1 84 ? -1.296 1.479 15.170 1.00 72.62 84 GLY A N 1
ATOM 611 C CA . GLY A 1 84 ? -2.494 1.514 16.002 1.00 72.62 84 GLY A CA 1
ATOM 612 C C . GLY A 1 84 ? -3.186 2.879 15.963 1.00 72.62 84 GLY A C 1
ATOM 613 O O . GLY A 1 84 ? -2.648 3.861 15.457 1.00 72.62 84 GLY A O 1
ATOM 614 N N . THR A 1 85 ? -4.401 2.949 16.499 1.00 64.56 85 THR A N 1
ATOM 615 C CA . THR A 1 85 ? -5.141 4.207 16.624 1.00 64.56 85 THR A CA 1
ATOM 616 C C . THR A 1 85 ? -4.924 4.840 18.000 1.00 64.56 85 THR A C 1
ATOM 618 O O . THR A 1 85 ? -4.830 4.120 18.999 1.00 64.56 85 THR A O 1
ATOM 621 N N . PRO A 1 86 ? -4.874 6.183 18.090 1.00 59.00 86 PRO A N 1
ATOM 622 C CA . PRO A 1 86 ? -4.641 6.889 19.354 1.00 59.00 86 PRO A CA 1
ATOM 623 C C . PRO A 1 86 ? -5.724 6.624 20.415 1.00 59.00 86 PRO A C 1
ATOM 625 O O . PRO A 1 86 ? -5.477 6.802 21.602 1.00 59.00 86 PRO A O 1
ATOM 628 N N . PHE A 1 87 ? -6.903 6.144 20.007 1.00 58.88 87 PHE A N 1
ATOM 629 C CA . PHE A 1 87 ? -8.061 5.919 20.878 1.00 58.88 87 PHE A CA 1
ATOM 630 C C . PHE A 1 87 ? -8.216 4.472 21.378 1.00 58.88 87 PHE A C 1
ATOM 632 O O . PHE A 1 87 ? -9.157 4.172 22.109 1.00 58.88 87 PHE A O 1
ATOM 639 N N . SER A 1 88 ? -7.308 3.561 21.016 1.00 58.12 88 SER A N 1
ATOM 640 C CA . SER A 1 88 ? -7.406 2.142 21.369 1.00 58.12 88 SER A CA 1
ATOM 641 C C . SER A 1 88 ? -6.270 1.719 22.311 1.00 58.12 88 SER A C 1
ATOM 643 O O . SER A 1 88 ? -5.119 1.603 21.885 1.00 58.12 88 SER A O 1
ATOM 645 N N . ARG A 1 89 ? -6.590 1.336 23.562 1.00 60.00 89 ARG A N 1
ATOM 646 C CA . ARG A 1 89 ? -5.705 0.511 24.418 1.00 60.00 89 ARG A CA 1
ATOM 647 C C . ARG A 1 89 ? -5.608 -0.900 23.829 1.00 60.00 89 ARG A C 1
ATOM 649 O O . ARG A 1 89 ? -6.249 -1.845 24.284 1.00 60.00 89 ARG A O 1
ATOM 656 N N . ARG A 1 90 ? -4.844 -1.042 22.748 1.00 62.38 90 ARG A N 1
ATOM 657 C CA . ARG A 1 90 ? -4.701 -2.314 22.040 1.00 62.38 90 ARG A CA 1
ATOM 658 C C . ARG A 1 90 ? -3.771 -3.244 22.805 1.00 62.38 90 ARG A C 1
ATOM 660 O O . ARG A 1 90 ? -2.720 -2.833 23.287 1.00 62.38 90 ARG A O 1
ATOM 667 N N . SER A 1 91 ? -4.137 -4.523 22.853 1.00 66.25 91 SER A N 1
ATOM 668 C CA . SER A 1 91 ? -3.248 -5.574 23.347 1.00 66.25 91 SER A CA 1
ATOM 669 C C . SER A 1 91 ? -1.963 -5.596 22.517 1.00 66.25 91 SER A C 1
ATOM 671 O O . SER A 1 91 ? -2.023 -5.717 21.289 1.00 66.25 91 SER A O 1
ATOM 673 N N . LEU A 1 92 ? -0.810 -5.526 23.191 1.00 72.62 92 LEU A N 1
ATOM 674 C CA . LEU A 1 92 ? 0.526 -5.648 22.592 1.00 72.62 92 LEU A CA 1
ATOM 675 C C . LEU A 1 92 ? 0.632 -6.852 21.640 1.00 72.62 92 LEU A C 1
ATOM 677 O O . LEU A 1 92 ? 1.263 -6.740 20.595 1.00 72.62 92 LEU A O 1
ATOM 681 N N . LYS A 1 93 ? -0.085 -7.949 21.930 1.00 74.88 93 LYS A N 1
ATOM 682 C CA . LYS A 1 93 ? -0.141 -9.169 21.104 1.00 74.88 93 LYS A CA 1
ATOM 683 C C . LYS A 1 93 ? -0.682 -8.936 19.687 1.00 74.88 93 LYS A C 1
ATOM 685 O O . LYS A 1 93 ? -0.237 -9.576 18.742 1.00 74.88 93 LYS A O 1
ATOM 690 N N . LYS A 1 94 ? -1.649 -8.025 19.515 1.00 74.62 94 LYS A N 1
ATOM 691 C CA . LYS A 1 94 ? -2.188 -7.698 18.183 1.00 74.62 94 LYS A CA 1
ATOM 692 C C . LYS A 1 94 ? -1.188 -6.857 17.392 1.00 74.62 94 LYS A C 1
ATOM 694 O O . LYS A 1 94 ? -0.980 -7.124 16.217 1.00 74.62 94 LYS A O 1
ATOM 699 N N . ARG A 1 95 ? -0.526 -5.891 18.040 1.00 79.25 95 ARG A N 1
ATOM 700 C CA . ARG A 1 95 ? 0.532 -5.085 17.407 1.00 79.25 95 ARG A CA 1
ATOM 701 C C . ARG A 1 95 ? 1.695 -5.952 16.933 1.00 79.25 95 ARG A C 1
ATOM 703 O O . ARG A 1 95 ? 2.089 -5.832 15.781 1.00 79.25 95 ARG A O 1
ATOM 710 N N . THR A 1 96 ? 2.194 -6.857 17.775 1.00 80.81 96 THR A N 1
ATOM 711 C CA . THR A 1 96 ? 3.299 -7.751 17.394 1.00 80.81 96 THR A CA 1
ATOM 712 C C . THR A 1 96 ? 2.925 -8.659 16.223 1.00 80.81 96 THR A C 1
ATOM 714 O O . THR A 1 96 ? 3.748 -8.849 15.333 1.00 80.81 96 THR A O 1
ATOM 717 N N . ALA A 1 97 ? 1.681 -9.146 16.162 1.00 85.56 97 ALA A N 1
ATOM 718 C CA . ALA A 1 97 ? 1.191 -9.920 15.023 1.00 85.56 97 ALA A CA 1
ATOM 719 C C . ALA A 1 97 ? 1.189 -9.106 13.715 1.00 85.56 97 ALA A C 1
ATOM 721 O O . ALA A 1 97 ? 1.713 -9.575 12.708 1.00 85.56 97 ALA A O 1
ATOM 722 N N . PHE A 1 98 ? 0.671 -7.871 13.727 1.00 85.94 98 PHE A N 1
ATOM 723 C CA . PHE A 1 98 ? 0.700 -6.993 12.547 1.00 85.94 98 PHE A CA 1
ATOM 724 C C . PHE A 1 98 ? 2.130 -6.668 12.100 1.00 85.94 98 PHE A C 1
ATOM 726 O O . PHE A 1 98 ? 2.415 -6.699 10.903 1.00 85.94 98 PHE A O 1
ATOM 733 N N . THR A 1 99 ? 3.040 -6.416 13.044 1.00 83.62 99 THR A N 1
ATOM 734 C CA . THR A 1 99 ? 4.453 -6.158 12.739 1.00 83.62 99 THR A CA 1
ATOM 735 C C . THR A 1 99 ? 5.131 -7.382 12.126 1.00 83.62 99 THR A C 1
ATOM 737 O O . THR A 1 99 ? 5.831 -7.246 11.126 1.00 83.62 99 THR A O 1
ATOM 740 N N . ALA A 1 100 ? 4.895 -8.579 12.673 1.00 86.94 100 ALA A N 1
ATOM 741 C CA . ALA A 1 100 ? 5.454 -9.820 12.140 1.00 86.94 100 ALA A CA 1
ATOM 742 C C . ALA A 1 100 ? 4.946 -10.104 10.719 1.00 86.94 100 ALA A C 1
ATOM 744 O O . ALA A 1 100 ? 5.742 -10.370 9.821 1.00 86.94 100 ALA A O 1
ATOM 745 N N . VAL A 1 101 ? 3.635 -9.969 10.490 1.00 87.44 101 VAL A N 1
ATOM 746 C CA . VAL A 1 101 ? 3.024 -10.151 9.163 1.00 87.44 101 VAL A CA 1
ATOM 747 C C . VAL A 1 101 ? 3.578 -9.139 8.160 1.00 87.44 101 VAL A C 1
ATOM 749 O O . VAL A 1 101 ? 3.944 -9.518 7.049 1.00 87.44 101 VAL A O 1
ATOM 752 N N . MET A 1 102 ? 3.705 -7.868 8.552 1.00 85.75 102 MET A N 1
ATOM 753 C CA . MET A 1 102 ? 4.299 -6.833 7.704 1.00 85.75 102 MET A CA 1
ATOM 754 C C . MET A 1 102 ? 5.749 -7.166 7.328 1.00 85.75 102 MET A C 1
ATOM 756 O O . MET A 1 102 ? 6.114 -7.061 6.159 1.00 85.75 102 MET A O 1
ATOM 760 N N . ALA A 1 103 ? 6.566 -7.576 8.302 1.00 85.69 103 ALA A N 1
ATOM 761 C CA . ALA A 1 103 ? 7.969 -7.910 8.079 1.00 85.69 103 ALA A CA 1
ATOM 762 C C . ALA A 1 103 ? 8.122 -9.112 7.137 1.00 85.69 103 ALA A C 1
ATOM 764 O O . ALA A 1 103 ? 8.862 -9.029 6.162 1.00 85.69 103 ALA A O 1
ATOM 765 N N . VAL A 1 104 ? 7.358 -10.187 7.362 1.00 87.19 104 VAL A N 1
ATOM 766 C CA . VAL A 1 104 ? 7.365 -11.379 6.499 1.00 87.19 104 VAL A CA 1
ATOM 767 C C . VAL A 1 104 ? 6.954 -11.023 5.071 1.00 87.19 104 VAL A C 1
ATOM 769 O O . VAL A 1 104 ? 7.637 -11.403 4.121 1.00 87.19 104 VAL A O 1
ATOM 772 N N . LEU A 1 105 ? 5.883 -10.244 4.901 1.00 83.94 105 LEU A N 1
ATOM 773 C CA . LEU A 1 105 ? 5.428 -9.824 3.575 1.00 83.94 105 LEU A CA 1
ATOM 774 C C . LEU A 1 105 ? 6.442 -8.917 2.869 1.00 83.94 105 LEU A C 1
ATOM 776 O O . LEU A 1 105 ? 6.617 -9.060 1.659 1.00 83.94 105 LEU A O 1
ATOM 780 N N . LEU A 1 106 ? 7.138 -8.029 3.592 1.00 82.00 106 LEU A N 1
ATOM 781 C CA . LEU A 1 106 ? 8.234 -7.228 3.030 1.00 82.00 106 LEU A CA 1
ATOM 782 C C . LEU A 1 106 ? 9.365 -8.127 2.539 1.00 82.00 106 LEU A C 1
ATOM 784 O O . LEU A 1 106 ? 9.804 -7.981 1.400 1.00 82.00 106 LEU A O 1
ATOM 788 N N . SER A 1 107 ? 9.811 -9.059 3.381 1.00 82.00 107 SER A N 1
ATOM 789 C CA . SER A 1 107 ? 10.914 -9.966 3.070 1.00 82.00 107 SER A CA 1
ATOM 790 C C . SER A 1 107 ? 10.602 -10.848 1.861 1.00 82.00 107 SER A C 1
ATOM 792 O O . SER A 1 107 ? 11.421 -10.932 0.949 1.00 82.00 107 SER A O 1
ATOM 794 N N . ILE A 1 108 ? 9.403 -11.440 1.807 1.00 80.56 108 ILE A N 1
ATOM 795 C CA . ILE A 1 108 ? 8.952 -12.257 0.670 1.00 80.56 108 ILE A CA 1
ATOM 796 C C . ILE A 1 108 ? 8.856 -11.404 -0.598 1.00 80.56 108 ILE A C 1
ATOM 798 O O . ILE A 1 108 ? 9.374 -11.793 -1.642 1.00 80.56 108 ILE A O 1
ATOM 802 N N . SER A 1 109 ? 8.245 -10.219 -0.510 1.00 76.94 109 SER A N 1
ATOM 803 C CA . SER A 1 109 ? 8.070 -9.338 -1.671 1.00 76.94 109 SER A CA 1
ATOM 804 C C . SER A 1 109 ? 9.416 -8.885 -2.244 1.00 76.94 109 SER A C 1
ATOM 806 O O . SER A 1 109 ? 9.636 -8.954 -3.450 1.00 76.94 109 SER A O 1
ATOM 808 N N . LEU A 1 110 ? 10.357 -8.473 -1.391 1.00 77.81 110 LEU A N 1
ATOM 809 C CA . LEU A 1 110 ? 11.703 -8.101 -1.829 1.00 77.81 110 LEU A CA 1
ATOM 810 C C . LEU A 1 110 ? 12.430 -9.292 -2.459 1.00 77.81 110 LEU A C 1
ATOM 812 O O . LEU A 1 110 ? 12.993 -9.152 -3.543 1.00 77.81 110 LEU A O 1
ATOM 816 N N . TYR A 1 111 ? 12.364 -10.468 -1.831 1.00 78.62 111 TYR A N 1
ATOM 817 C CA . TYR A 1 111 ? 12.981 -11.680 -2.364 1.00 78.62 111 TYR A CA 1
ATOM 818 C C . TYR A 1 111 ? 12.454 -12.024 -3.764 1.00 78.62 111 TYR A C 1
ATOM 820 O O . TYR A 1 111 ? 13.250 -12.184 -4.692 1.00 78.62 111 TYR A O 1
ATOM 828 N N . CYS A 1 112 ? 11.128 -12.055 -3.944 1.00 74.62 112 CYS A N 1
ATOM 829 C CA . CYS A 1 112 ? 10.486 -12.284 -5.241 1.00 74.62 112 CYS A CA 1
ATOM 830 C C . CYS A 1 112 ? 10.854 -11.208 -6.275 1.00 74.62 112 CYS A C 1
ATOM 832 O O . CYS A 1 112 ? 11.048 -11.520 -7.447 1.00 74.62 112 CYS A O 1
ATOM 834 N N . GLY A 1 113 ? 11.009 -9.950 -5.855 1.00 70.38 113 GLY A N 1
ATOM 835 C CA . GLY A 1 113 ? 11.384 -8.849 -6.746 1.00 70.38 113 GLY A CA 1
ATOM 836 C C . GLY A 1 113 ? 12.786 -9.006 -7.320 1.00 70.38 113 GLY A C 1
ATOM 837 O O . GLY A 1 113 ? 12.979 -8.856 -8.525 1.00 70.38 113 GLY A O 1
ATOM 838 N N . PHE A 1 114 ? 13.760 -9.363 -6.482 1.00 69.50 114 PHE A N 1
ATOM 839 C CA . PHE A 1 114 ? 15.150 -9.566 -6.911 1.00 69.50 114 PHE A CA 1
ATOM 840 C C . PHE A 1 114 ? 15.381 -10.884 -7.670 1.00 69.50 114 PHE A C 1
ATOM 842 O O . PHE A 1 114 ? 16.354 -11.009 -8.426 1.00 69.50 114 PHE A O 1
ATOM 849 N N . THR A 1 115 ? 14.508 -11.876 -7.483 1.00 70.62 115 THR A N 1
ATOM 850 C CA . THR A 1 115 ? 14.566 -13.152 -8.216 1.00 70.62 115 THR A CA 1
ATOM 851 C C . THR A 1 115 ? 13.792 -13.135 -9.533 1.00 70.62 115 THR A C 1
ATOM 853 O O . THR A 1 115 ? 14.045 -13.996 -10.375 1.00 70.62 115 THR A O 1
ATOM 856 N N . ASN A 1 116 ? 12.927 -12.143 -9.774 1.00 72.25 116 ASN A N 1
ATOM 857 C CA . ASN A 1 116 ? 12.204 -12.024 -11.037 1.00 72.25 116 ASN A CA 1
ATOM 858 C C . ASN A 1 116 ? 13.162 -11.755 -12.220 1.00 72.25 116 ASN A C 1
ATOM 860 O O . ASN A 1 116 ? 13.976 -10.824 -12.207 1.00 72.25 116 ASN A O 1
ATOM 864 N N . SER A 1 117 ? 13.053 -12.577 -13.266 1.00 64.44 117 SER A N 1
ATOM 865 C CA . SER A 1 117 ? 13.879 -12.513 -14.474 1.00 64.44 117 SER A CA 1
ATOM 866 C C . SER A 1 117 ? 13.700 -11.213 -15.266 1.00 64.44 117 SER A C 1
ATOM 868 O O . SER A 1 117 ? 14.673 -10.728 -15.845 1.00 64.44 117 SER A O 1
ATOM 870 N N . GLN A 1 118 ? 12.509 -10.600 -15.244 1.00 67.25 118 GLN A N 1
ATOM 871 C CA . GLN A 1 118 ? 12.253 -9.316 -15.912 1.00 67.25 118 GLN A CA 1
ATOM 872 C C . GLN A 1 118 ? 13.063 -8.170 -15.296 1.00 67.25 118 GLN A C 1
ATOM 874 O O . GLN A 1 118 ? 13.677 -7.392 -16.025 1.00 67.25 118 GLN A O 1
ATOM 879 N N . ASN A 1 119 ? 13.144 -8.102 -13.964 1.00 66.06 119 ASN A N 1
ATOM 880 C CA . ASN A 1 119 ? 13.899 -7.058 -13.264 1.00 66.06 119 ASN A CA 1
ATOM 881 C C . ASN A 1 119 ? 15.399 -7.174 -13.503 1.00 66.06 119 ASN A C 1
ATOM 883 O O . ASN A 1 119 ? 16.083 -6.168 -13.684 1.00 66.06 119 ASN A O 1
ATOM 887 N N . ARG A 1 120 ? 15.907 -8.410 -13.572 1.00 67.50 120 ARG A N 1
ATOM 888 C CA . ARG A 1 120 ? 17.302 -8.665 -13.946 1.00 67.50 120 ARG A CA 1
ATOM 889 C C . ARG A 1 120 ? 17.603 -8.198 -15.368 1.00 67.50 120 ARG A C 1
ATOM 891 O O . ARG A 1 120 ? 18.683 -7.658 -15.594 1.00 67.50 120 ARG A O 1
ATOM 898 N N . LEU A 1 121 ? 16.671 -8.374 -16.309 1.00 71.69 121 LEU A N 1
ATOM 899 C CA . LEU A 1 121 ? 16.817 -7.842 -17.667 1.00 71.69 121 LEU A CA 1
ATOM 900 C C . LEU A 1 121 ? 16.798 -6.311 -17.680 1.00 71.69 121 LEU A C 1
ATOM 902 O O . LEU A 1 121 ? 17.651 -5.709 -18.323 1.00 71.69 121 LEU A O 1
ATOM 906 N N . LEU A 1 122 ? 15.871 -5.683 -16.951 1.00 74.38 122 LEU A N 1
ATOM 907 C CA . LEU A 1 122 ? 15.760 -4.226 -16.889 1.00 74.38 122 LEU A CA 1
ATOM 908 C C . LEU A 1 122 ? 17.031 -3.585 -16.308 1.00 74.38 122 LEU A C 1
ATOM 910 O O . LEU A 1 122 ? 17.537 -2.614 -16.867 1.00 74.38 122 LEU A O 1
ATOM 914 N N . GLU A 1 123 ? 17.581 -4.153 -15.232 1.00 76.06 123 GLU A N 1
ATOM 915 C CA . GLU A 1 123 ? 18.855 -3.718 -14.645 1.00 76.06 123 GLU A CA 1
ATOM 916 C C . GLU A 1 123 ? 20.033 -3.932 -15.603 1.00 76.06 123 GLU A C 1
ATOM 918 O O . GLU A 1 123 ? 20.823 -3.011 -15.812 1.00 76.06 123 GLU A O 1
ATOM 923 N N . LYS A 1 124 ? 20.117 -5.092 -16.277 1.00 77.94 124 LYS A N 1
ATOM 924 C CA . LYS A 1 124 ? 21.124 -5.321 -17.329 1.00 77.94 124 LYS A CA 1
ATOM 925 C C . LYS A 1 124 ? 21.012 -4.279 -18.448 1.00 77.94 124 LYS A C 1
ATOM 927 O O . LYS A 1 124 ? 22.023 -3.708 -18.843 1.00 77.94 124 LYS A O 1
ATOM 932 N N . CYS A 1 125 ? 19.806 -3.987 -18.937 1.00 79.31 125 CYS A N 1
ATOM 933 C CA . CYS A 1 125 ? 19.580 -2.992 -19.987 1.00 79.31 125 CYS A CA 1
ATOM 934 C C . CYS A 1 125 ? 19.957 -1.571 -19.544 1.00 79.31 125 CYS A C 1
ATOM 936 O O . CYS A 1 125 ? 20.541 -0.833 -20.337 1.00 79.31 125 CYS A O 1
ATOM 938 N N . LYS A 1 126 ? 19.665 -1.187 -18.293 1.00 83.12 126 LYS A N 1
ATOM 939 C CA . LYS A 1 126 ? 20.091 0.105 -17.729 1.00 83.12 126 LYS A CA 1
ATOM 940 C C . LYS A 1 126 ? 21.610 0.206 -17.624 1.00 83.12 126 LYS A C 1
ATOM 942 O O . LYS A 1 126 ? 22.161 1.216 -18.042 1.00 83.12 126 LYS A O 1
ATOM 947 N N . LEU A 1 127 ? 22.275 -0.837 -17.124 1.00 83.38 127 LEU A N 1
ATOM 948 C CA . LEU A 1 127 ? 23.738 -0.899 -17.037 1.00 83.38 127 LEU A CA 1
ATOM 949 C C . LEU A 1 127 ? 24.389 -0.826 -18.422 1.00 83.38 127 LEU A C 1
ATOM 951 O O . LEU A 1 127 ? 25.344 -0.082 -18.611 1.00 83.38 127 LEU A O 1
ATOM 955 N N . ILE A 1 128 ? 23.843 -1.543 -19.409 1.00 82.44 128 ILE A N 1
ATOM 956 C CA . ILE A 1 128 ? 24.312 -1.473 -20.800 1.00 82.44 128 ILE A CA 1
ATOM 957 C C . ILE A 1 128 ? 24.159 -0.050 -21.354 1.00 82.44 128 ILE A C 1
ATOM 959 O O . ILE A 1 128 ? 25.093 0.445 -21.978 1.00 82.44 128 ILE A O 1
ATOM 963 N N . ARG A 1 129 ? 23.024 0.623 -21.108 1.00 83.50 129 ARG A N 1
ATOM 964 C CA . ARG A 1 129 ? 22.819 2.031 -21.499 1.00 83.50 129 ARG A CA 1
ATOM 965 C C . ARG A 1 129 ? 23.799 2.974 -20.810 1.00 83.50 129 ARG A C 1
ATOM 967 O O . ARG A 1 129 ? 24.388 3.810 -21.472 1.00 83.50 129 ARG A O 1
ATOM 974 N N . HIS A 1 130 ? 24.017 2.798 -19.513 1.00 86.31 130 HIS A N 1
ATOM 975 C CA . HIS A 1 130 ? 24.955 3.618 -18.755 1.00 86.31 130 HIS A CA 1
ATOM 976 C C . HIS A 1 130 ? 26.386 3.499 -19.301 1.00 86.31 130 HIS A C 1
ATOM 978 O O . HIS A 1 130 ? 27.013 4.510 -19.597 1.00 86.31 130 HIS A O 1
ATOM 984 N N . PHE A 1 131 ? 26.869 2.276 -19.550 1.00 86.19 131 PHE A N 1
ATOM 985 C CA . PHE A 1 131 ? 28.185 2.071 -20.167 1.00 86.19 131 PHE A CA 1
ATOM 986 C C . PHE A 1 131 ? 28.257 2.545 -21.623 1.00 86.19 131 PHE A C 1
ATOM 988 O O . PHE A 1 131 ? 29.333 2.914 -22.087 1.00 86.19 131 PHE A O 1
ATOM 995 N N . TYR A 1 132 ? 27.137 2.535 -22.348 1.00 82.88 132 TYR A N 1
ATOM 996 C CA . TYR A 1 132 ? 27.039 3.123 -23.683 1.00 82.88 132 TYR A CA 1
ATOM 997 C C . TYR A 1 132 ? 27.209 4.650 -23.627 1.00 82.88 132 TYR A C 1
ATOM 999 O O . TYR A 1 132 ? 28.006 5.200 -24.384 1.00 82.88 132 TYR A O 1
ATOM 1007 N N . ASP A 1 133 ? 26.522 5.317 -22.696 1.00 88.69 133 ASP A N 1
ATOM 1008 C CA . ASP A 1 133 ? 26.580 6.772 -22.510 1.00 88.69 133 ASP A CA 1
ATOM 1009 C C . ASP A 1 133 ? 27.969 7.235 -22.026 1.00 88.69 133 ASP A C 1
ATOM 1011 O O . ASP A 1 133 ? 28.461 8.279 -22.452 1.00 88.69 133 ASP A O 1
ATOM 1015 N N . GLU A 1 134 ? 28.653 6.423 -21.213 1.00 90.12 134 GLU A N 1
ATOM 1016 C CA . GLU A 1 134 ? 30.046 6.644 -20.786 1.00 90.12 134 GLU A CA 1
ATOM 1017 C C . GLU A 1 134 ? 31.099 6.256 -21.844 1.00 90.12 134 GLU A C 1
ATOM 1019 O O . GLU A 1 134 ? 32.299 6.322 -21.581 1.00 90.12 134 GLU A O 1
ATOM 1024 N N . GLN A 1 135 ? 30.680 5.823 -23.040 1.00 86.38 135 GLN A N 1
ATOM 1025 C CA . GLN A 1 135 ? 31.555 5.323 -24.112 1.00 86.38 135 GLN A CA 1
ATOM 1026 C C . GLN A 1 135 ? 32.452 4.133 -23.697 1.00 86.38 135 GLN A C 1
ATOM 1028 O O . GLN A 1 135 ? 33.468 3.841 -24.334 1.00 86.38 135 GLN A O 1
ATOM 1033 N N . ASN A 1 136 ? 32.069 3.386 -22.658 1.00 85.50 136 ASN A N 1
ATOM 1034 C CA . ASN A 1 136 ? 32.789 2.217 -22.157 1.00 85.50 136 ASN A CA 1
ATOM 1035 C C . ASN A 1 136 ? 32.294 0.916 -22.824 1.00 85.50 136 ASN A C 1
ATOM 1037 O O . ASN A 1 136 ? 31.646 0.048 -22.229 1.00 85.50 136 ASN A O 1
ATOM 1041 N N . TRP A 1 137 ? 32.631 0.769 -24.105 1.00 79.69 137 TRP A N 1
ATOM 1042 C CA . TRP A 1 137 ? 32.141 -0.301 -24.984 1.00 79.69 137 TRP A CA 1
ATOM 1043 C C . TRP A 1 137 ? 32.547 -1.724 -24.573 1.00 79.69 137 TRP A C 1
ATOM 1045 O O . TRP A 1 137 ? 31.841 -2.686 -24.889 1.00 79.69 137 TRP A O 1
ATOM 1055 N N . GLN A 1 138 ? 33.685 -1.874 -23.890 1.00 82.75 138 GLN A N 1
ATOM 1056 C CA . GLN A 1 138 ? 34.194 -3.171 -23.423 1.00 82.75 138 GLN A CA 1
ATOM 1057 C C . GLN A 1 138 ? 33.279 -3.754 -22.335 1.00 82.75 138 GLN A C 1
ATOM 1059 O O . GLN A 1 138 ? 32.838 -4.903 -22.437 1.00 82.75 138 GLN A O 1
ATOM 1064 N N . SER A 1 139 ? 32.914 -2.930 -21.350 1.00 79.00 139 SER A N 1
ATOM 1065 C CA . SER A 1 139 ? 32.024 -3.303 -20.245 1.00 79.00 139 SER A CA 1
ATOM 1066 C C . SER A 1 139 ? 30.605 -3.621 -20.727 1.00 79.00 139 SER A C 1
ATOM 1068 O O . SER A 1 139 ? 30.012 -4.615 -20.303 1.00 79.00 139 SER A O 1
ATOM 1070 N N . ALA A 1 140 ? 30.082 -2.849 -21.688 1.00 75.56 140 ALA A N 1
ATOM 1071 C CA . ALA A 1 140 ? 28.769 -3.100 -22.285 1.00 75.56 140 ALA A CA 1
ATOM 1072 C C . ALA A 1 140 ? 28.700 -4.456 -23.021 1.00 75.56 140 ALA A C 1
ATOM 1074 O O . ALA A 1 140 ? 27.738 -5.208 -22.855 1.00 75.56 140 ALA A O 1
ATOM 1075 N N . LYS A 1 141 ? 29.738 -4.820 -23.793 1.00 78.94 141 LYS A N 1
ATOM 1076 C CA . LYS A 1 141 ? 29.789 -6.103 -24.528 1.00 78.94 141 LYS A CA 1
ATOM 1077 C C . LYS A 1 141 ? 29.866 -7.324 -23.607 1.00 78.94 141 LYS A C 1
ATOM 1079 O O . LYS A 1 141 ? 29.286 -8.361 -23.931 1.00 78.94 141 LYS A O 1
ATOM 1084 N N . LEU A 1 142 ? 30.552 -7.213 -22.467 1.00 81.44 142 LEU A N 1
ATOM 1085 C CA . LEU A 1 142 ? 30.645 -8.282 -21.463 1.00 81.44 142 LEU A CA 1
ATOM 1086 C C . LEU A 1 142 ? 29.283 -8.629 -20.842 1.00 81.44 142 LEU A C 1
ATOM 1088 O O . LEU A 1 142 ? 29.018 -9.798 -20.565 1.00 81.44 142 LEU A O 1
ATOM 1092 N N . LEU A 1 143 ? 28.409 -7.636 -20.670 1.00 76.12 143 LEU A N 1
ATOM 1093 C CA . LEU A 1 143 ? 27.072 -7.811 -20.092 1.00 76.12 143 LEU A CA 1
ATOM 1094 C C . LEU A 1 143 ? 26.056 -8.445 -21.054 1.00 76.12 143 LEU A C 1
ATOM 1096 O O . LEU A 1 143 ? 25.109 -9.075 -20.593 1.00 76.12 143 LEU A O 1
ATOM 1100 N N . VAL A 1 144 ? 26.254 -8.303 -22.369 1.00 73.94 144 VAL A N 1
ATOM 1101 C CA . VAL A 1 144 ? 25.379 -8.886 -23.407 1.00 73.94 144 VAL A CA 1
ATOM 1102 C C . VAL A 1 144 ? 25.690 -10.366 -23.662 1.00 73.94 144 VAL A C 1
ATOM 1104 O O . VAL A 1 144 ? 24.805 -11.126 -24.041 1.00 73.94 144 VAL A O 1
ATOM 1107 N N . ARG A 1 145 ? 26.940 -10.799 -23.449 1.00 69.31 145 ARG A N 1
ATOM 1108 C CA . ARG A 1 145 ? 27.390 -12.182 -23.705 1.00 69.31 145 ARG A CA 1
ATOM 1109 C C . ARG A 1 145 ? 27.020 -13.195 -22.605 1.00 69.31 145 ARG A C 1
ATOM 1111 O O . ARG A 1 145 ? 27.352 -14.367 -22.757 1.00 69.31 145 ARG A O 1
ATOM 1118 N N . LYS A 1 146 ? 26.383 -12.760 -21.514 1.00 56.94 146 LYS A N 1
ATOM 1119 C CA . LYS A 1 146 ? 26.081 -13.548 -20.304 1.00 56.94 146 LYS A CA 1
ATOM 1120 C C . LYS A 1 146 ? 24.588 -13.566 -19.997 1.00 56.94 146 LYS A C 1
ATOM 1122 O O . LYS A 1 146 ? 24.092 -14.635 -19.600 1.00 56.94 146 LYS A O 1
#

Sequence (146 aa):
MGSIASFIFSMAPSVGASGAIFGLLGALIYYGIEHPALFKRGFGKSILMTLVLNIVYGFSVPRIDNFGHFGGLIGGFLASGVVGTPFSRRSLKKRTAFTAVMAVLLSISLYCGFTNSQNRLLEKCKLIRHFYDEQNWQSAKLLVRK